Protein AF-A0AAV9C5X0-F1 (afdb_monomer)

Foldseek 3Di:
DDWDDDDDPDTDDDDPPPPDPDPVLVVLQVVQDDPQWQFLVSQLCCCCPPVPDDVPPDDSVNSQVLLVVLVVVCVVPPDDDPPHNGTDGSVSSSCSCVDPSNDPDDPPCDPPDDPPDDPV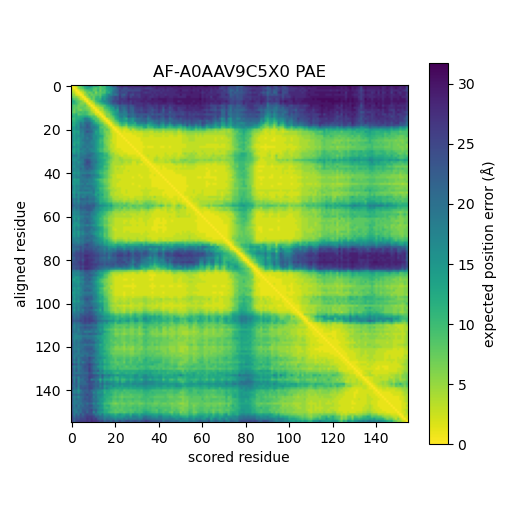VDDDDDDDLQQFPDDDPDTHGHPVSVVVSVVVVVD

Sequence (155 aa):
MSKCRVCFCFRRSFRQAKEEAPAAVRDLFERSSENGAMGAEQLKRFLVEVQGEEEGATTKVEAQAIIDSVLRDSKHQIRFPKKGRGSLRLDGFFRYLFGEANPPISSSLGVHHNMTAPLPHYFIYTSHNTYMTRNQLNSDCSDVQIIEALREVYE

Nearest PDB structures (foldseek):
  8uqo-assembly1_Q  TM=6.508E-01  e=5.377E-03  Homo sapiens
  8v3l-assembly1_A  TM=6.292E-01  e=5.643E+00  Tetrahymena thermophila
  4wri-assembly1_A  TM=3.348E-01  e=6.356E+00  Halichondria okadai

Mean predicted aligned error: 10.51 Å

Radius of gyration: 24.46 Å; Cα contacts (8 Å, |Δi|>4): 120; chains: 1; bounding box: 62×39×60 Å

Secondary structure (DSSP, 8-state):
--EEE-STT-EEE--PPP-PPPHHHHHHHHHH-BTTBB-HHHHHHHHHHTT-PPTTSS-HHHHHHHHHHHHHHGGGSS---S--TT-B-HHHHHHHHTSTTS-SS-TT-SS-S-TTS-GGGS-----SSTTBSS-TTT--B-SHHHHHHHHTTT-

Structure (mmCIF, N/CA/C/O backbone):
data_AF-A0AAV9C5X0-F1
#
_entry.id   AF-A0AAV9C5X0-F1
#
loop_
_atom_site.group_PDB
_atom_site.id
_atom_site.type_symbol
_atom_site.label_atom_id
_atom_site.label_alt_id
_atom_site.label_comp_id
_atom_site.label_asym_id
_atom_site.label_entity_id
_atom_site.label_seq_id
_atom_site.pdbx_PDB_ins_code
_atom_site.Cartn_x
_atom_site.Cartn_y
_atom_site.Cartn_z
_atom_site.occupancy
_atom_site.B_iso_or_equiv
_atom_site.auth_seq_id
_atom_site.auth_comp_id
_atom_site.auth_asym_id
_atom_site.auth_atom_id
_atom_site.pdbx_PDB_model_num
ATOM 1 N N . MET A 1 1 ? -23.544 18.628 -6.702 1.00 46.69 1 MET A N 1
ATOM 2 C CA . MET A 1 1 ? -24.730 18.368 -7.556 1.00 46.69 1 MET A CA 1
ATOM 3 C C . MET A 1 1 ? -24.391 18.764 -8.980 1.00 46.69 1 MET A C 1
ATOM 5 O O . MET A 1 1 ? -24.465 19.942 -9.314 1.00 46.69 1 MET A O 1
ATOM 9 N N . SER A 1 2 ? -23.996 17.802 -9.804 1.00 46.38 2 SER A N 1
ATOM 10 C CA . SER A 1 2 ? -23.693 18.046 -11.215 1.00 46.38 2 SER A CA 1
ATOM 11 C C . SER A 1 2 ? -25.010 18.134 -11.993 1.00 46.38 2 SER A C 1
ATOM 13 O O . SER A 1 2 ? -25.867 17.258 -11.872 1.00 46.38 2 SER A O 1
ATOM 15 N N . LYS A 1 3 ? -25.228 19.227 -12.730 1.00 49.12 3 LYS A N 1
ATOM 16 C CA . LYS A 1 3 ? -26.438 19.443 -13.540 1.00 49.12 3 LYS A CA 1
ATOM 17 C C . LYS A 1 3 ? -26.062 19.296 -15.014 1.00 49.12 3 LYS A C 1
ATOM 19 O O . LYS A 1 3 ? -25.408 20.181 -15.549 1.00 49.12 3 LYS A O 1
ATOM 24 N N . CYS A 1 4 ? -26.496 18.218 -15.664 1.00 49.78 4 CYS A N 1
ATOM 25 C CA . CYS A 1 4 ? -26.447 18.104 -17.125 1.00 49.78 4 CYS A CA 1
ATOM 26 C C . CYS A 1 4 ? -27.763 18.617 -17.728 1.00 49.78 4 CYS A C 1
ATOM 28 O O . CYS A 1 4 ? -28.845 18.322 -17.213 1.00 49.78 4 CYS A O 1
ATOM 30 N N . ARG A 1 5 ? -27.683 19.402 -18.810 1.00 48.56 5 ARG A N 1
ATOM 31 C CA . ARG A 1 5 ? -28.852 19.777 -19.622 1.00 48.56 5 ARG A CA 1
ATOM 32 C C . ARG A 1 5 ? -29.130 18.646 -20.608 1.00 48.56 5 ARG A C 1
ATOM 34 O O . ARG A 1 5 ? -28.265 18.338 -21.418 1.00 48.56 5 ARG A O 1
ATOM 41 N N . VAL A 1 6 ? -30.327 18.069 -20.564 1.00 54.41 6 VAL A N 1
ATOM 42 C CA . VAL A 1 6 ? -30.799 17.118 -21.578 1.00 54.41 6 VAL A CA 1
ATOM 43 C C . VAL A 1 6 ? -32.087 17.687 -22.159 1.00 54.41 6 VAL A C 1
ATOM 45 O O . VAL A 1 6 ? -33.113 17.692 -21.488 1.00 54.41 6 VAL A O 1
ATOM 48 N N . CYS A 1 7 ? -31.992 18.184 -23.395 1.00 49.69 7 CYS A N 1
ATOM 49 C CA . CYS A 1 7 ? -33.039 18.882 -24.145 1.00 49.69 7 CYS A CA 1
ATOM 50 C C . CYS A 1 7 ? -33.552 20.188 -23.489 1.00 49.69 7 CYS A C 1
ATOM 52 O O . CYS A 1 7 ? -33.613 20.339 -22.272 1.00 49.69 7 CYS A O 1
ATOM 54 N N . PHE A 1 8 ? -33.882 21.175 -24.321 1.00 58.75 8 PHE A N 1
ATOM 55 C CA . PHE A 1 8 ? -33.863 22.625 -24.058 1.00 58.75 8 PHE A CA 1
ATOM 56 C C . PHE A 1 8 ? -34.711 23.172 -22.879 1.00 58.75 8 PHE A C 1
ATOM 58 O O . PHE A 1 8 ? -34.612 24.360 -22.577 1.00 58.75 8 PHE A O 1
ATOM 6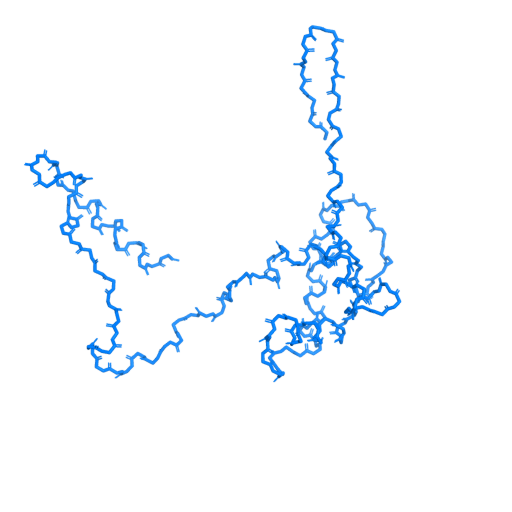5 N N . CYS A 1 9 ? -35.485 22.350 -22.160 1.00 58.81 9 CYS A N 1
ATOM 66 C CA . CYS A 1 9 ? -36.327 22.787 -21.034 1.00 58.81 9 CYS A CA 1
ATOM 67 C C . CYS A 1 9 ? -36.245 21.913 -19.765 1.00 58.81 9 CYS A C 1
ATOM 69 O O . CYS A 1 9 ? -36.814 22.297 -18.744 1.00 58.81 9 CYS A O 1
ATOM 71 N N . PHE A 1 10 ? -35.517 20.787 -19.758 1.00 55.06 10 PHE A N 1
ATOM 72 C CA . PHE A 1 10 ? -35.504 19.871 -18.608 1.00 55.06 10 PHE A CA 1
ATOM 73 C C . PHE A 1 10 ? -34.131 19.819 -17.925 1.00 55.06 10 PHE A C 1
ATOM 75 O O . PHE A 1 10 ? -33.136 19.335 -18.465 1.00 55.06 10 PHE A O 1
ATOM 82 N N . ARG A 1 11 ? -34.065 20.318 -16.683 1.00 55.66 11 ARG A N 1
ATOM 83 C CA . ARG A 1 11 ? -32.901 20.123 -15.804 1.00 55.66 11 ARG A CA 1
ATOM 84 C C . ARG A 1 11 ? -33.102 18.847 -14.995 1.00 55.66 11 ARG A C 1
ATOM 86 O O . ARG A 1 11 ? -33.823 18.859 -14.001 1.00 55.66 11 ARG A O 1
ATOM 93 N N . ARG A 1 12 ? -32.431 17.760 -15.379 1.00 57.16 12 ARG A N 1
ATOM 94 C CA . ARG A 1 12 ? -32.377 16.539 -14.564 1.00 57.16 12 ARG A CA 1
ATOM 95 C C . ARG A 1 12 ? -31.285 16.706 -13.505 1.00 57.16 12 ARG A C 1
ATOM 97 O O . ARG A 1 12 ? -30.134 16.991 -13.833 1.00 57.16 12 ARG A O 1
ATOM 104 N N . SER A 1 13 ? -31.643 16.589 -12.229 1.00 53.00 13 SER A N 1
ATOM 105 C CA . SER A 1 13 ? -30.662 16.549 -11.146 1.00 53.00 13 SER A CA 1
ATOM 106 C C . SER A 1 13 ? -30.268 15.095 -10.902 1.00 53.00 13 SER A C 1
ATOM 108 O O . SER A 1 13 ? -31.102 14.263 -10.556 1.00 53.00 13 SER A O 1
ATOM 110 N N . PHE A 1 14 ? -28.992 14.773 -11.100 1.00 51.38 14 PHE A N 1
ATOM 111 C CA . PHE A 1 14 ? -28.455 13.514 -10.605 1.00 51.38 14 PHE A CA 1
ATOM 112 C C . PHE A 1 14 ? -28.190 13.697 -9.113 1.00 51.38 14 PHE A C 1
ATOM 114 O O . PHE A 1 14 ? -27.321 14.475 -8.705 1.00 51.38 14 PHE A O 1
ATOM 121 N N . ARG A 1 15 ? -28.990 13.023 -8.283 1.00 49.62 15 ARG A N 1
ATOM 122 C CA . ARG A 1 15 ? -28.573 12.747 -6.911 1.00 49.62 15 ARG A CA 1
ATOM 123 C C . ARG A 1 15 ? -27.441 11.740 -7.036 1.00 49.62 15 ARG A C 1
ATOM 125 O O . ARG A 1 15 ? -27.663 10.638 -7.522 1.00 49.62 15 ARG A O 1
ATOM 132 N N . GLN A 1 16 ? -26.237 12.152 -6.664 1.00 52.34 16 GLN A N 1
ATOM 133 C CA . GLN A 1 16 ? -25.150 11.212 -6.446 1.00 52.34 16 GLN A CA 1
ATOM 134 C C . GLN A 1 16 ? -25.671 10.232 -5.394 1.00 52.34 16 GLN A C 1
ATOM 136 O O . GLN A 1 16 ? -26.090 10.671 -4.317 1.00 52.34 16 GLN A O 1
ATOM 141 N N . ALA A 1 17 ? -25.798 8.956 -5.762 1.00 52.16 17 ALA A N 1
ATOM 142 C CA . ALA A 1 17 ? -26.198 7.934 -4.813 1.00 52.16 17 ALA A CA 1
ATOM 143 C C . ALA A 1 17 ? -25.216 8.026 -3.646 1.00 52.16 17 ALA A C 1
ATOM 145 O O . ALA A 1 17 ? -24.004 8.084 -3.856 1.00 52.16 17 ALA A O 1
ATOM 146 N N . LYS A 1 18 ? -25.740 8.152 -2.426 1.00 57.66 18 LYS A N 1
ATOM 147 C CA . LYS A 1 18 ? -24.908 7.982 -1.241 1.00 57.66 18 LYS A CA 1
ATOM 148 C C . LYS A 1 18 ? -24.390 6.553 -1.352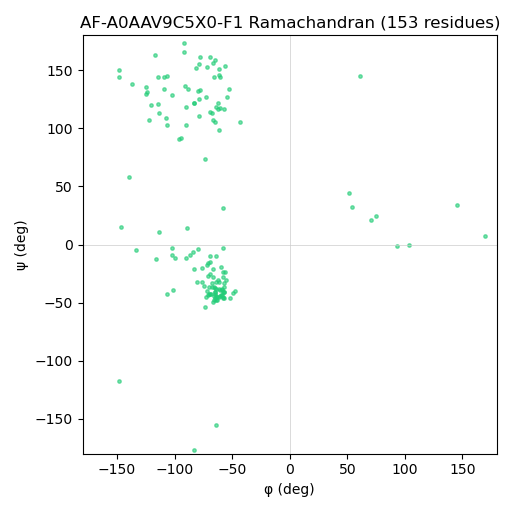 1.00 57.66 18 LYS A C 1
ATOM 150 O O . LYS A 1 18 ? -25.212 5.645 -1.423 1.00 57.66 18 LYS A O 1
ATOM 155 N N . GLU A 1 19 ? -23.081 6.374 -1.465 1.00 64.06 19 GLU A N 1
ATOM 156 C CA . GLU A 1 19 ? -22.476 5.047 -1.414 1.00 64.06 19 GLU A CA 1
ATOM 157 C C . GLU A 1 19 ? -22.800 4.458 -0.044 1.00 64.06 19 GLU A C 1
ATOM 159 O O . GLU A 1 19 ? -22.228 4.826 0.981 1.00 64.06 19 GLU A O 1
ATOM 164 N N . GLU A 1 20 ? -23.831 3.625 -0.010 1.00 75.56 20 GLU A N 1
ATOM 165 C CA . GLU A 1 20 ? -24.129 2.812 1.149 1.00 75.56 20 GLU A CA 1
ATOM 166 C C . GLU A 1 20 ? -23.158 1.639 1.140 1.00 75.56 20 GLU A C 1
ATOM 168 O O . GLU A 1 20 ? -22.972 0.994 0.108 1.00 75.56 20 GLU A O 1
ATOM 173 N N . ALA A 1 21 ? -22.549 1.354 2.292 1.00 84.62 21 ALA A N 1
ATOM 174 C CA . ALA A 1 21 ? -21.643 0.222 2.423 1.00 84.62 21 ALA A CA 1
ATOM 175 C C . ALA A 1 21 ? -22.344 -1.067 1.934 1.00 84.62 21 ALA A C 1
ATOM 177 O O . ALA A 1 21 ? -23.503 -1.293 2.314 1.00 84.62 21 ALA A O 1
ATOM 178 N N . PRO A 1 22 ? -21.696 -1.909 1.109 1.00 92.12 22 PRO A N 1
ATOM 179 C CA . PRO A 1 22 ? -22.243 -3.200 0.691 1.00 92.12 22 PRO A CA 1
ATOM 180 C C . PRO A 1 22 ? -22.603 -4.086 1.890 1.00 92.12 22 PRO A C 1
ATOM 182 O O . PRO A 1 22 ? -21.987 -3.962 2.946 1.00 92.12 22 PRO A O 1
ATOM 185 N N . ALA A 1 23 ? -23.560 -5.007 1.729 1.00 92.62 23 ALA A N 1
ATOM 186 C CA . ALA A 1 23 ? -24.022 -5.882 2.818 1.00 92.62 23 ALA A CA 1
ATOM 187 C C . ALA A 1 23 ? -22.864 -6.614 3.520 1.00 92.62 23 ALA A C 1
ATOM 189 O O . ALA A 1 23 ? -22.730 -6.517 4.733 1.00 92.62 23 ALA A O 1
ATOM 190 N N . ALA A 1 24 ? -21.935 -7.186 2.747 1.00 92.81 24 ALA A N 1
ATOM 191 C CA . ALA A 1 24 ? -20.759 -7.872 3.284 1.00 92.81 24 ALA A CA 1
ATOM 192 C C . ALA A 1 24 ? -19.881 -6.989 4.195 1.00 92.81 24 ALA A C 1
ATOM 194 O O . ALA A 1 24 ? -19.293 -7.484 5.155 1.00 92.81 24 ALA A O 1
ATOM 195 N N . VAL A 1 25 ? -19.798 -5.679 3.922 1.00 93.25 25 VAL A N 1
ATOM 196 C CA . VAL A 1 25 ? -19.052 -4.730 4.766 1.00 93.25 25 VAL A CA 1
ATOM 197 C C . VAL A 1 25 ? -19.806 -4.440 6.061 1.00 93.25 25 VAL A C 1
ATOM 199 O O . VAL A 1 25 ? -19.178 -4.275 7.103 1.00 93.25 25 VAL A O 1
ATOM 202 N N . ARG A 1 26 ? -21.142 -4.389 6.019 1.00 93.81 26 ARG A N 1
ATOM 203 C CA . ARG A 1 26 ? -21.974 -4.204 7.219 1.00 93.81 26 ARG A CA 1
ATOM 204 C C . ARG A 1 26 ? -21.845 -5.405 8.142 1.00 93.81 26 ARG A C 1
ATOM 206 O O . ARG A 1 26 ? -21.530 -5.217 9.309 1.00 93.81 26 ARG A O 1
ATOM 213 N N . ASP A 1 27 ? -21.963 -6.608 7.590 1.00 94.75 27 ASP A N 1
ATOM 214 C CA . ASP A 1 27 ? -21.822 -7.858 8.339 1.00 94.75 27 ASP A CA 1
ATOM 215 C C . ASP A 1 27 ? -20.418 -7.975 8.951 1.00 94.75 27 ASP A C 1
ATOM 217 O O . ASP A 1 27 ? -20.245 -8.416 10.087 1.00 94.75 27 ASP A O 1
ATOM 221 N N . LEU A 1 28 ? -19.392 -7.532 8.211 1.00 94.81 28 LEU A N 1
ATOM 222 C CA . LEU A 1 28 ? -18.024 -7.418 8.716 1.00 94.81 28 LEU A CA 1
ATOM 223 C C . LEU A 1 28 ? -17.890 -6.391 9.845 1.00 94.81 28 LEU A C 1
ATOM 225 O O . LEU A 1 28 ? -17.255 -6.659 10.861 1.00 94.81 28 LEU A O 1
ATOM 229 N N . PHE A 1 29 ? -18.498 -5.223 9.702 1.00 95.56 29 PHE A N 1
ATOM 230 C CA . PHE A 1 29 ? -18.463 -4.225 10.757 1.00 95.56 29 PHE A CA 1
ATOM 231 C C . PHE A 1 29 ? -19.185 -4.711 12.019 1.00 95.56 29 PHE A C 1
ATOM 233 O O . PHE A 1 29 ? -18.684 -4.511 13.121 1.00 95.56 29 PHE A O 1
ATOM 240 N N . GLU A 1 30 ? -20.332 -5.375 11.886 1.00 94.75 30 GLU A N 1
ATOM 241 C CA . GLU A 1 30 ? -21.110 -5.884 13.018 1.00 94.75 30 GLU A CA 1
ATOM 242 C C . GLU A 1 30 ? -20.362 -6.969 13.797 1.00 94.75 30 GLU A C 1
ATOM 244 O O . GLU A 1 30 ? -20.318 -6.896 15.022 1.00 94.75 30 GLU A O 1
ATOM 249 N N . ARG A 1 31 ? -19.690 -7.912 13.119 1.00 94.50 31 ARG A N 1
ATOM 250 C CA . ARG A 1 31 ? -18.878 -8.936 13.808 1.00 94.50 31 ARG A CA 1
ATOM 251 C C . ARG A 1 31 ? -17.650 -8.364 14.517 1.00 94.50 31 ARG A C 1
ATOM 253 O O . ARG A 1 31 ? -17.180 -8.944 15.490 1.00 94.50 31 ARG A O 1
ATOM 260 N N . SER A 1 32 ? -17.120 -7.244 14.027 1.00 92.88 32 SER A N 1
ATOM 261 C CA . SER A 1 32 ? -15.882 -6.648 14.535 1.00 92.88 32 SER A CA 1
ATOM 262 C C . SER A 1 32 ? -16.106 -5.434 15.444 1.00 92.88 32 SER A C 1
ATOM 264 O O . SER A 1 32 ? -15.133 -4.914 15.981 1.00 92.88 32 SER A O 1
ATOM 266 N N . SER A 1 33 ? -17.345 -4.976 15.652 1.00 94.44 33 SER A N 1
ATOM 267 C CA . SER A 1 33 ? -17.676 -3.796 16.467 1.00 94.44 33 SER A CA 1
ATOM 268 C C . SER A 1 33 ? -18.529 -4.143 17.687 1.00 94.44 33 SER A C 1
ATOM 270 O O . SER A 1 33 ? -19.133 -5.206 17.772 1.00 94.44 33 SER A O 1
ATOM 272 N N . GLU A 1 34 ? -18.591 -3.226 18.653 1.00 92.25 34 GLU A N 1
ATOM 273 C CA . GLU A 1 34 ? -19.424 -3.362 19.849 1.00 92.25 34 GLU A CA 1
ATOM 274 C C . GLU A 1 34 ? -20.360 -2.157 19.948 1.00 92.25 34 GLU A C 1
ATOM 276 O O . GLU A 1 34 ? -19.941 -1.008 19.805 1.00 92.25 34 GLU A O 1
ATOM 281 N N . ASN A 1 35 ? -21.656 -2.394 20.174 1.00 88.06 35 ASN A N 1
ATOM 282 C CA . ASN A 1 35 ? -22.676 -1.335 20.252 1.00 88.06 35 ASN A CA 1
ATOM 283 C C . ASN A 1 35 ? -22.710 -0.402 19.017 1.00 88.06 35 ASN A C 1
ATOM 285 O O . ASN A 1 35 ? -23.002 0.793 19.129 1.00 88.06 35 ASN A O 1
ATOM 289 N N . GLY A 1 36 ? -22.387 -0.936 17.833 1.00 88.25 36 GLY A N 1
ATOM 290 C CA . GLY A 1 36 ? -22.343 -0.177 16.579 1.00 88.25 36 GLY A CA 1
ATOM 291 C C . GLY A 1 36 ? -21.177 0.814 16.481 1.00 88.25 36 GLY A C 1
ATOM 292 O O . GLY A 1 36 ? -21.252 1.779 15.713 1.00 88.25 36 GLY A O 1
ATOM 293 N N . ALA A 1 37 ? -20.119 0.612 17.272 1.00 90.81 37 ALA A N 1
ATOM 294 C CA . ALA A 1 37 ? -18.896 1.398 17.239 1.00 90.81 37 ALA A CA 1
ATOM 295 C C . ALA A 1 37 ? -17.653 0.498 17.344 1.00 90.81 37 ALA A C 1
ATOM 297 O O . ALA A 1 37 ? -17.595 -0.437 18.137 1.00 90.81 37 ALA A O 1
ATOM 298 N N . MET A 1 38 ? -16.635 0.800 16.546 1.00 94.31 38 MET A N 1
ATOM 299 C CA . MET A 1 38 ? -15.343 0.120 16.552 1.00 94.31 38 MET A CA 1
ATOM 300 C C . MET A 1 38 ? -14.305 1.047 17.187 1.00 94.31 38 MET A C 1
ATOM 302 O O . MET A 1 38 ? -13.899 2.039 16.581 1.00 94.31 38 MET A O 1
ATOM 306 N N . GLY A 1 39 ? -13.941 0.781 18.442 1.00 94.25 39 GLY A N 1
ATOM 307 C CA . GLY A 1 39 ? -12.867 1.485 19.144 1.00 94.25 39 GLY A CA 1
ATOM 308 C C . GLY A 1 39 ? -11.486 0.916 18.809 1.00 94.25 39 GLY A C 1
ATOM 309 O O . GLY A 1 39 ? -11.362 -0.002 18.001 1.00 94.25 39 GLY A O 1
ATOM 310 N N . ALA A 1 40 ? -10.441 1.445 19.450 1.00 94.50 40 ALA A N 1
ATOM 311 C CA . ALA A 1 40 ? -9.056 1.042 19.182 1.00 94.50 40 ALA A CA 1
ATOM 312 C C . ALA A 1 40 ? -8.787 -0.457 19.413 1.00 94.50 40 ALA A C 1
ATOM 314 O O . ALA A 1 40 ? -8.084 -1.074 18.621 1.00 94.50 40 ALA A O 1
ATOM 315 N N . GLU A 1 41 ? -9.369 -1.058 20.456 1.00 94.44 41 GLU A N 1
ATOM 316 C CA . GLU A 1 41 ? -9.210 -2.500 20.720 1.00 94.44 41 GLU A CA 1
ATOM 317 C C . GLU A 1 41 ? -9.909 -3.348 19.655 1.00 94.44 41 GLU A C 1
ATOM 319 O O . GLU A 1 41 ? -9.352 -4.327 19.164 1.00 94.44 41 GLU A O 1
ATOM 324 N N . GLN A 1 42 ? -11.118 -2.947 19.255 1.00 96.19 42 GLN A N 1
ATOM 325 C CA . GLN A 1 42 ? -11.872 -3.630 18.209 1.00 96.19 42 GLN A CA 1
ATOM 326 C C . GLN A 1 42 ? -11.171 -3.529 16.852 1.00 96.19 42 GLN A C 1
ATOM 328 O O . GLN A 1 42 ? -11.115 -4.519 16.127 1.00 96.19 42 GLN A O 1
ATOM 333 N N . LEU A 1 43 ? -10.607 -2.360 16.528 1.00 95.50 43 LEU A N 1
ATOM 334 C CA . LEU A 1 43 ? -9.824 -2.174 15.311 1.00 95.50 43 LEU A CA 1
ATOM 335 C C . LEU A 1 43 ? -8.553 -3.029 15.338 1.00 95.50 43 LEU A C 1
ATOM 337 O O . LEU A 1 43 ? -8.287 -3.731 14.372 1.00 95.50 43 LEU A O 1
ATOM 341 N N . LYS A 1 44 ? -7.812 -3.040 16.452 1.00 95.12 44 LYS A N 1
ATOM 342 C CA . LYS A 1 44 ? -6.628 -3.897 16.608 1.00 95.12 44 LYS A CA 1
ATOM 343 C C . LYS A 1 44 ? -6.972 -5.375 16.396 1.00 95.12 44 LYS A C 1
ATOM 345 O O . LYS A 1 44 ? -6.274 -6.070 15.667 1.00 95.12 44 LYS A O 1
ATOM 350 N N . ARG A 1 45 ? -8.065 -5.850 16.998 1.00 95.19 45 ARG A N 1
ATOM 351 C CA . ARG A 1 45 ? -8.552 -7.221 16.796 1.00 95.19 45 ARG A CA 1
ATOM 352 C C . ARG A 1 45 ? -8.901 -7.485 15.330 1.00 95.19 45 ARG A C 1
ATOM 354 O O . ARG A 1 45 ? -8.520 -8.516 14.796 1.00 95.19 45 ARG A O 1
ATOM 361 N N . PHE A 1 46 ? -9.588 -6.549 14.677 1.00 95.88 46 PHE A N 1
ATOM 362 C CA . PHE A 1 46 ? -9.923 -6.645 13.256 1.00 95.88 46 PHE A CA 1
ATOM 363 C C . PHE A 1 46 ? -8.674 -6.760 12.363 1.00 95.88 46 PHE A C 1
ATOM 365 O O . PHE A 1 46 ? -8.657 -7.597 11.462 1.00 95.88 46 PHE A O 1
ATOM 372 N N . LEU A 1 47 ? -7.634 -5.966 12.627 1.00 94.69 47 LEU A N 1
ATOM 373 C CA . LEU A 1 47 ? -6.375 -6.002 11.876 1.00 94.69 47 LEU A CA 1
ATOM 374 C C . LEU A 1 47 ? -5.697 -7.376 11.954 1.00 94.69 47 LEU A C 1
ATOM 376 O O . LEU A 1 47 ? -5.292 -7.931 10.937 1.00 94.69 47 LEU A O 1
ATOM 380 N N . VAL A 1 48 ? -5.658 -7.973 13.144 1.00 94.62 48 VAL A N 1
ATOM 381 C CA . VAL A 1 48 ? -5.049 -9.296 13.342 1.00 94.62 48 VAL A CA 1
ATOM 382 C C . VAL A 1 48 ? -5.934 -10.411 12.773 1.00 94.62 48 VAL A C 1
ATOM 384 O O . VAL A 1 48 ? -5.491 -11.203 11.949 1.00 94.62 48 VAL A O 1
ATOM 387 N N . GLU A 1 49 ? -7.205 -10.478 13.175 1.00 94.62 49 GLU A N 1
ATOM 388 C CA . GLU A 1 49 ? -8.075 -11.623 12.864 1.00 94.62 49 GLU A CA 1
ATOM 389 C C . GLU A 1 49 ? -8.591 -11.631 11.421 1.00 94.62 49 GLU A C 1
ATOM 391 O O . GLU A 1 49 ? -8.839 -12.700 10.862 1.00 94.62 49 GLU A O 1
ATOM 396 N N . VAL A 1 50 ? -8.809 -10.454 10.824 1.00 94.94 50 VAL A N 1
ATOM 397 C CA . VAL A 1 50 ? -9.418 -10.338 9.490 1.00 94.94 50 VAL A CA 1
ATOM 398 C C . VAL A 1 50 ? -8.397 -9.948 8.433 1.00 94.94 50 VAL A C 1
ATOM 400 O O . VAL A 1 50 ? -8.450 -10.496 7.333 1.00 94.94 50 VAL A O 1
ATOM 403 N N . GLN A 1 51 ? -7.504 -9.001 8.731 1.00 93.50 51 GLN A N 1
ATOM 404 C CA . GLN A 1 51 ? -6.490 -8.566 7.765 1.00 93.50 51 GLN A CA 1
ATOM 405 C C . GLN A 1 51 ? -5.185 -9.365 7.843 1.00 93.50 51 GLN A C 1
ATOM 407 O O . GLN A 1 51 ? -4.384 -9.292 6.915 1.00 93.50 51 GLN A O 1
ATOM 412 N N . GLY A 1 52 ? -5.006 -10.183 8.884 1.00 91.88 52 GLY A N 1
ATOM 413 C CA . GLY A 1 52 ? -3.853 -11.068 9.014 1.00 91.88 52 GLY A CA 1
ATOM 414 C C . GLY A 1 52 ? -2.563 -10.347 9.402 1.00 91.88 52 GLY A C 1
ATOM 415 O O . GLY A 1 52 ? -1.486 -10.852 9.093 1.00 91.88 52 GLY A O 1
ATOM 416 N N . GLU A 1 53 ? -2.651 -9.182 10.054 1.00 90.94 53 GLU A N 1
ATOM 417 C CA . GLU A 1 53 ? -1.473 -8.556 10.661 1.00 90.94 53 GLU A CA 1
ATOM 418 C C . GLU A 1 53 ? -0.870 -9.461 11.744 1.00 90.94 53 GLU A C 1
ATOM 420 O O . GLU A 1 53 ? -1.588 -10.158 12.467 1.00 90.94 53 GLU A O 1
ATOM 425 N N . GLU A 1 54 ? 0.458 -9.427 11.884 1.00 88.62 54 GLU A N 1
ATOM 426 C CA . GLU A 1 54 ? 1.138 -10.170 12.943 1.00 88.62 54 GLU A CA 1
ATOM 427 C C . GLU A 1 54 ? 0.673 -9.712 14.332 1.00 88.62 54 GLU A C 1
ATOM 429 O O . GLU A 1 54 ? 0.413 -8.529 14.589 1.00 88.62 54 GLU A O 1
ATOM 434 N N . GLU A 1 55 ? 0.587 -10.657 15.269 1.00 85.75 55 GLU A N 1
ATOM 435 C CA . GLU A 1 55 ? 0.180 -10.343 16.631 1.00 85.75 55 GLU A CA 1
ATOM 436 C C . GLU A 1 55 ? 1.191 -9.387 17.282 1.00 85.75 55 GLU A C 1
ATOM 438 O O . GLU A 1 55 ? 2.361 -9.710 17.475 1.00 85.75 55 GLU A O 1
ATOM 443 N N . GLY A 1 56 ? 0.724 -8.185 17.629 1.00 84.56 56 GLY A N 1
ATOM 444 C CA . GLY A 1 56 ? 1.565 -7.138 18.211 1.00 84.56 56 GLY A CA 1
ATOM 445 C C . GLY A 1 56 ? 2.167 -6.154 17.206 1.00 84.56 56 GLY A C 1
ATOM 446 O O . GLY A 1 56 ? 2.789 -5.195 17.657 1.00 84.56 56 GLY A O 1
ATOM 447 N N . ALA A 1 57 ? 1.925 -6.319 15.898 1.00 85.69 57 ALA A N 1
ATOM 448 C CA . ALA A 1 57 ? 2.335 -5.352 14.875 1.00 85.69 57 ALA A CA 1
ATOM 449 C C . ALA A 1 57 ? 1.723 -3.961 15.108 1.00 85.69 57 ALA A C 1
ATOM 451 O O . ALA A 1 57 ? 2.406 -2.953 14.956 1.00 85.69 57 ALA A O 1
ATOM 452 N N . THR A 1 58 ? 0.459 -3.924 15.546 1.00 89.62 58 THR A N 1
ATOM 453 C CA . THR A 1 58 ? -0.266 -2.686 15.841 1.00 89.62 58 THR A CA 1
ATOM 454 C C . THR A 1 58 ? -0.585 -2.572 17.333 1.00 89.62 58 THR A C 1
ATOM 456 O O . THR A 1 58 ? -1.299 -3.389 17.932 1.00 89.62 58 THR A O 1
ATOM 459 N N . THR A 1 59 ? -0.088 -1.510 17.964 1.00 93.56 59 THR A N 1
ATOM 460 C CA . THR A 1 59 ? -0.418 -1.149 19.346 1.00 93.56 59 THR A CA 1
ATOM 461 C C . THR A 1 59 ? -1.787 -0.468 19.436 1.00 93.56 59 THR A C 1
ATOM 463 O O . THR A 1 59 ? -2.312 0.092 18.475 1.00 93.56 59 THR A O 1
ATOM 466 N N . LYS A 1 60 ? -2.379 -0.436 20.637 1.00 92.88 60 LYS A N 1
ATOM 467 C CA . LYS A 1 60 ? -3.639 0.293 20.879 1.00 92.88 60 LYS A CA 1
ATOM 468 C C . LYS A 1 60 ? -3.529 1.782 20.517 1.00 92.88 60 LYS A C 1
ATOM 470 O O . LYS A 1 60 ? -4.497 2.380 20.054 1.00 92.88 60 LYS A O 1
ATOM 475 N N . VAL A 1 61 ? -2.366 2.387 20.764 1.00 93.81 61 VAL A N 1
ATOM 476 C CA . VAL A 1 61 ? -2.117 3.811 20.494 1.00 93.81 61 VAL A CA 1
ATOM 477 C C . VAL A 1 61 ? -2.085 4.067 18.988 1.00 93.81 61 VAL A C 1
ATOM 479 O O . VAL A 1 61 ? -2.708 5.020 18.527 1.00 93.81 61 VAL A O 1
ATOM 482 N N . GLU A 1 62 ? -1.440 3.190 18.221 1.00 93.00 62 GLU A N 1
ATOM 483 C CA . GLU A 1 62 ? -1.421 3.260 16.755 1.00 93.00 62 GLU A CA 1
ATOM 484 C C . GLU A 1 62 ? -2.810 3.018 16.162 1.00 93.00 62 GLU A C 1
ATOM 486 O O . GLU A 1 62 ? -3.265 3.815 15.343 1.00 93.00 62 GLU A O 1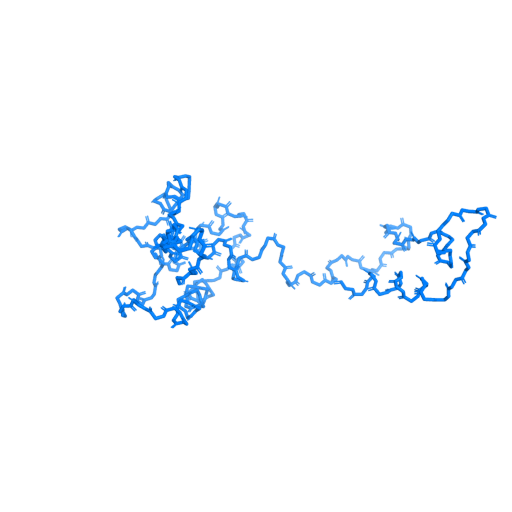
ATOM 491 N N . ALA A 1 63 ? -3.550 2.019 16.655 1.00 94.19 63 ALA A N 1
ATOM 492 C CA . ALA A 1 63 ? -4.942 1.806 16.259 1.00 94.19 63 ALA A CA 1
ATOM 493 C C . ALA A 1 63 ? -5.804 3.053 16.529 1.00 94.19 63 ALA A C 1
ATOM 495 O O . ALA A 1 63 ? -6.607 3.463 15.691 1.00 94.19 63 ALA A O 1
ATOM 496 N N . GLN A 1 64 ? -5.610 3.722 17.670 1.00 94.00 64 GLN A N 1
ATOM 497 C CA . GLN A 1 64 ? -6.301 4.978 17.960 1.00 94.00 64 GLN A CA 1
ATOM 498 C C . GLN A 1 64 ? -5.889 6.106 16.999 1.00 94.00 64 GLN A C 1
ATOM 500 O O . GLN A 1 64 ? -6.740 6.895 16.583 1.00 94.00 64 GLN A O 1
ATOM 505 N N . ALA A 1 65 ? -4.614 6.170 16.609 1.00 92.62 65 ALA A N 1
ATOM 506 C CA . ALA A 1 65 ? -4.118 7.145 15.643 1.00 92.62 65 ALA A CA 1
ATOM 507 C C . ALA A 1 65 ? -4.718 6.936 14.239 1.00 92.62 65 ALA A C 1
ATOM 509 O O . ALA A 1 65 ? -5.039 7.929 13.579 1.00 92.62 65 ALA A O 1
ATOM 510 N N . ILE A 1 66 ? -4.932 5.680 13.824 1.00 92.88 66 ILE A N 1
ATOM 511 C CA . ILE A 1 66 ? -5.645 5.308 12.588 1.00 92.88 66 ILE A CA 1
ATOM 512 C C . ILE A 1 66 ? -7.102 5.780 12.646 1.00 92.88 66 ILE A C 1
ATOM 514 O O . ILE A 1 66 ? -7.598 6.430 11.728 1.00 92.88 66 ILE A O 1
ATOM 518 N N . ILE A 1 67 ? -7.802 5.520 13.753 1.00 92.94 67 ILE A N 1
ATOM 519 C CA . ILE A 1 67 ? -9.180 6.005 13.930 1.00 92.94 67 ILE A CA 1
ATOM 520 C C . ILE A 1 67 ? -9.215 7.533 13.819 1.00 92.94 67 ILE A C 1
ATOM 522 O O . ILE A 1 67 ? -10.053 8.103 13.117 1.00 92.94 67 ILE A O 1
ATOM 526 N N . ASP A 1 68 ? -8.280 8.212 14.481 1.00 90.56 68 ASP A N 1
ATOM 527 C CA . ASP A 1 68 ? -8.220 9.665 14.475 1.00 90.56 68 ASP A CA 1
ATOM 528 C C . ASP A 1 68 ? -7.861 10.239 13.095 1.00 90.56 68 ASP A C 1
ATOM 530 O O . ASP A 1 68 ? -8.359 11.318 12.763 1.00 90.56 68 ASP A O 1
ATOM 534 N N . SER A 1 69 ? -7.040 9.560 12.280 1.00 89.69 69 SER A N 1
ATOM 535 C CA . SER A 1 69 ? -6.733 9.987 10.906 1.00 89.69 69 SER A CA 1
ATOM 536 C C . SER A 1 69 ? -7.966 9.900 10.009 1.00 89.69 69 SER A C 1
ATOM 538 O O . SER A 1 69 ? -8.374 10.913 9.442 1.00 89.69 69 SER A O 1
ATOM 540 N N . VAL A 1 70 ? -8.668 8.766 10.020 1.00 89.31 70 VAL A N 1
ATOM 541 C CA . VAL A 1 70 ? -9.912 8.560 9.258 1.00 89.31 70 VAL A CA 1
ATOM 542 C C . VAL A 1 70 ? -10.976 9.593 9.650 1.00 89.31 70 VAL A C 1
ATOM 544 O O . VAL A 1 70 ? -11.681 10.166 8.807 1.00 89.31 70 VAL A O 1
ATOM 547 N N . LEU A 1 71 ? -11.094 9.894 10.947 1.00 86.06 71 LEU A N 1
ATOM 548 C CA . LEU A 1 71 ? -12.011 10.917 11.451 1.00 86.06 71 LEU A CA 1
ATOM 549 C C . LEU A 1 71 ? -11.575 12.349 11.096 1.00 86.06 71 LEU A C 1
ATOM 551 O O . LEU A 1 71 ? -12.439 13.226 11.012 1.00 86.06 71 LEU A O 1
ATOM 555 N N . ARG A 1 72 ? -10.278 12.625 10.894 1.00 81.75 72 ARG A N 1
ATOM 556 C CA . ARG A 1 72 ? -9.784 13.927 10.404 1.00 81.75 72 ARG A CA 1
ATOM 557 C C . ARG A 1 72 ? -10.105 14.126 8.930 1.00 81.75 72 ARG A C 1
ATOM 559 O O . ARG A 1 72 ? -10.663 15.172 8.606 1.00 81.75 72 ARG A O 1
ATOM 566 N N . ASP A 1 73 ? -9.875 13.125 8.089 1.00 72.06 73 ASP A N 1
ATOM 567 C CA . ASP A 1 73 ? -10.148 13.208 6.645 1.00 72.06 73 ASP A CA 1
ATOM 568 C C . ASP A 1 73 ? -11.643 13.430 6.369 1.00 72.06 73 ASP A C 1
ATOM 570 O O . ASP A 1 73 ? -12.044 14.171 5.470 1.00 72.06 73 ASP A O 1
ATOM 574 N N . SER A 1 74 ? -12.489 12.910 7.265 1.00 65.88 74 SER A N 1
ATOM 575 C CA . SER A 1 74 ? -13.936 13.168 7.294 1.00 65.88 74 SER A CA 1
ATOM 576 C C . SER A 1 74 ? -14.307 14.653 7.435 1.00 65.88 74 SER A C 1
ATOM 578 O O . SER A 1 74 ? -15.395 15.053 7.026 1.00 65.88 74 SER A O 1
ATOM 580 N N . LYS A 1 75 ? -13.459 15.483 8.062 1.00 56.03 75 LYS A N 1
ATOM 581 C CA . LYS A 1 75 ? -13.786 16.879 8.421 1.00 56.03 75 LYS A CA 1
ATOM 582 C C . LYS A 1 75 ? -13.754 17.830 7.230 1.00 56.03 75 LYS A C 1
ATOM 584 O O . LYS A 1 75 ? -14.389 18.881 7.299 1.00 56.03 75 LYS A O 1
ATOM 589 N N . HIS A 1 76 ? -13.077 17.464 6.142 1.00 52.38 76 HIS A N 1
ATOM 590 C CA . HIS A 1 76 ? -13.139 18.224 4.892 1.00 52.38 76 HIS A CA 1
ATOM 591 C C . HIS A 1 76 ? -14.497 18.070 4.183 1.00 52.38 76 HIS A C 1
ATOM 593 O O . HIS A 1 76 ? -14.886 18.935 3.399 1.00 52.38 76 HIS A O 1
ATOM 599 N N . GLN A 1 77 ? -15.288 17.047 4.536 1.00 52.56 77 GLN A N 1
ATOM 600 C CA . GLN A 1 77 ? -16.703 16.954 4.185 1.00 52.56 77 GLN A CA 1
ATOM 601 C C . GLN A 1 77 ? -17.567 17.514 5.322 1.00 52.56 77 GLN A C 1
ATOM 603 O O . GLN A 1 77 ? -17.981 16.829 6.255 1.00 52.56 77 GLN A O 1
ATOM 608 N N . ILE A 1 78 ? -17.854 18.812 5.225 1.00 48.66 78 ILE A N 1
ATOM 609 C CA . ILE A 1 78 ? -18.841 19.547 6.026 1.00 48.66 78 ILE A CA 1
ATOM 610 C C . ILE A 1 78 ? -20.124 18.703 6.157 1.00 48.66 78 ILE A C 1
ATOM 612 O O . ILE A 1 78 ? -20.843 18.634 5.161 1.00 48.66 78 ILE A O 1
ATOM 616 N N . ARG A 1 79 ? -20.417 18.085 7.328 1.00 49.28 79 ARG A N 1
ATOM 617 C CA . ARG A 1 79 ? -21.792 17.764 7.829 1.00 49.28 79 ARG A CA 1
ATOM 618 C C . ARG A 1 79 ? -21.960 16.856 9.061 1.00 49.28 79 ARG A C 1
ATOM 620 O O . ARG A 1 79 ? -23.113 16.573 9.373 1.00 49.28 79 ARG A O 1
ATOM 627 N N . PHE A 1 80 ? -20.935 16.432 9.807 1.00 49.59 80 PHE A N 1
ATOM 628 C CA . PHE A 1 80 ? -21.189 15.572 10.984 1.00 49.59 80 PHE A CA 1
ATOM 629 C C . PHE A 1 80 ? -20.695 16.178 12.309 1.00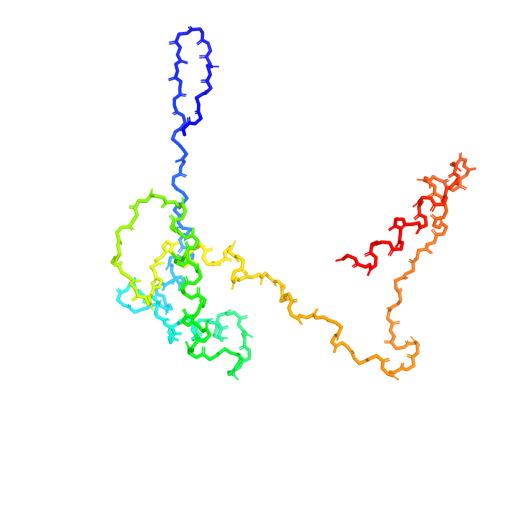 49.59 80 PHE A C 1
ATOM 631 O O . PHE A 1 80 ? -19.511 16.490 12.445 1.00 49.59 80 PHE A O 1
ATOM 638 N N . PRO A 1 81 ? -21.594 16.401 13.293 1.00 46.44 81 PRO A N 1
ATOM 639 C CA . PRO A 1 81 ? -21.223 16.940 14.594 1.00 46.44 81 PRO A CA 1
ATOM 640 C C . PRO A 1 81 ? -20.353 15.944 15.369 1.00 46.44 81 PRO A C 1
ATOM 642 O O . PRO A 1 81 ? -20.423 14.738 15.159 1.00 46.44 81 PRO A O 1
ATOM 645 N N . LYS A 1 82 ? -19.570 16.488 16.306 1.00 53.09 82 LYS A N 1
ATOM 646 C CA . LYS A 1 82 ? -18.527 15.892 17.168 1.00 53.09 82 LYS A CA 1
ATOM 647 C C . LYS A 1 82 ? -18.965 14.714 18.082 1.00 53.09 82 LYS A C 1
ATOM 649 O O . LYS A 1 82 ? -18.441 14.581 19.187 1.00 53.09 82 LYS A O 1
ATOM 654 N N . LYS A 1 83 ? -19.934 13.881 17.688 1.00 47.38 83 LYS A N 1
ATOM 655 C CA . LYS A 1 83 ? -20.411 12.704 18.437 1.00 47.38 83 LYS A CA 1
ATOM 656 C C . LYS A 1 83 ? -19.710 11.441 17.923 1.00 47.38 83 LYS A C 1
ATOM 658 O O . LYS A 1 83 ? -20.201 10.811 16.994 1.00 47.38 83 LYS A O 1
ATOM 663 N N . GLY A 1 84 ? -18.572 11.099 18.526 1.00 54.44 84 GLY A N 1
ATOM 664 C CA . GLY A 1 84 ? -17.811 9.882 18.196 1.00 54.44 84 GLY A CA 1
ATOM 665 C C . GLY A 1 84 ? -16.293 10.032 18.299 1.00 54.44 84 GLY A C 1
ATOM 666 O O . GLY A 1 84 ? -15.573 9.471 17.485 1.00 54.44 84 GLY A O 1
ATOM 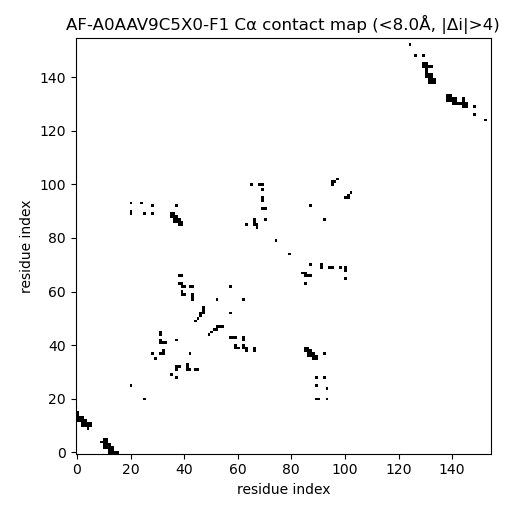667 N N . ARG A 1 85 ? -15.781 10.838 19.243 1.00 65.69 85 ARG A N 1
ATOM 668 C CA . ARG A 1 85 ? -14.330 10.893 19.483 1.00 65.69 85 ARG A CA 1
ATOM 669 C C . ARG A 1 85 ? -13.876 9.519 19.981 1.00 65.69 85 ARG A C 1
ATOM 671 O O . ARG A 1 85 ? -14.336 9.102 21.038 1.00 65.69 85 ARG A O 1
ATOM 678 N N . GLY A 1 86 ? -13.001 8.859 19.230 1.00 78.94 86 GLY A N 1
ATOM 679 C CA . GLY A 1 86 ? -12.348 7.622 19.656 1.00 78.94 86 GLY A CA 1
ATOM 680 C C . GLY A 1 86 ? -12.869 6.324 19.035 1.00 78.94 86 GLY A C 1
ATOM 681 O O . GLY A 1 86 ? -12.339 5.268 19.360 1.00 78.94 86 GLY A O 1
ATOM 682 N N . SER A 1 87 ? -13.877 6.360 18.158 1.00 89.94 87 SER A N 1
ATOM 683 C CA . SER A 1 87 ? -14.380 5.142 17.510 1.00 89.94 87 SER A CA 1
ATOM 684 C C . SER A 1 87 ? -14.918 5.376 16.100 1.00 89.94 87 SER A C 1
ATOM 686 O O . SER A 1 87 ? -15.427 6.450 15.771 1.00 89.94 87 SER A O 1
ATOM 688 N N . LEU A 1 88 ? -14.816 4.346 15.261 1.00 91.25 88 LEU A N 1
ATOM 689 C CA . LEU A 1 88 ? -15.383 4.312 13.919 1.00 91.25 88 LEU A CA 1
ATOM 690 C C . LEU A 1 88 ? -16.814 3.779 13.968 1.00 91.25 88 LEU A C 1
ATOM 692 O O . LEU A 1 88 ? -17.106 2.762 14.593 1.00 91.25 88 LEU A O 1
ATOM 696 N N . ARG A 1 89 ? -17.714 4.461 13.266 1.00 91.62 89 ARG A N 1
ATOM 697 C CA . ARG A 1 89 ? -19.020 3.916 12.876 1.00 91.62 89 ARG A CA 1
ATOM 698 C C . ARG A 1 89 ? -18.912 3.275 11.498 1.00 91.62 89 ARG A C 1
ATOM 700 O O . ARG A 1 89 ? -17.886 3.431 10.844 1.00 91.62 89 ARG A O 1
ATOM 707 N N . LEU A 1 90 ? -19.968 2.603 11.042 1.00 91.00 90 LEU A N 1
ATOM 708 C CA . LEU A 1 90 ? -19.993 1.921 9.743 1.00 91.00 90 LEU A CA 1
ATOM 709 C C . LEU A 1 90 ? -19.497 2.806 8.585 1.00 91.00 90 LEU A C 1
ATOM 711 O O . LEU A 1 90 ? -18.736 2.345 7.744 1.00 91.00 90 LEU A O 1
ATOM 715 N N . ASP A 1 91 ? -19.884 4.084 8.553 1.00 88.75 91 ASP A N 1
ATOM 716 C CA . ASP A 1 91 ? -19.440 5.027 7.523 1.00 88.75 91 ASP A CA 1
ATOM 717 C C . ASP A 1 91 ? -17.939 5.345 7.616 1.00 88.75 91 ASP A C 1
ATOM 719 O O . ASP A 1 91 ? -17.280 5.518 6.595 1.00 88.75 91 ASP A O 1
ATOM 723 N N . GLY A 1 92 ? -17.396 5.430 8.833 1.00 89.56 92 GLY A N 1
ATOM 724 C CA . GLY A 1 92 ? -15.969 5.621 9.083 1.00 89.56 92 GLY A CA 1
ATOM 725 C C . GLY A 1 92 ? -15.162 4.375 8.743 1.00 89.56 92 GLY A C 1
ATOM 726 O O . GLY A 1 92 ? -14.141 4.483 8.078 1.00 89.56 92 GLY A O 1
ATOM 727 N N . PHE A 1 93 ? -15.653 3.199 9.130 1.00 93.12 93 PHE A N 1
ATOM 728 C CA . PHE A 1 93 ? -15.038 1.917 8.801 1.00 93.12 93 PHE A CA 1
ATOM 729 C C . PHE A 1 93 ? -15.022 1.664 7.290 1.00 93.12 93 PHE A C 1
ATOM 731 O O . PHE A 1 93 ? -13.986 1.320 6.736 1.00 93.12 93 PHE A O 1
ATOM 738 N N . PHE A 1 94 ? -16.136 1.915 6.597 1.00 91.69 94 PHE A N 1
ATOM 739 C CA . PHE A 1 94 ? -16.190 1.764 5.144 1.00 91.69 94 PHE A CA 1
ATOM 740 C C . PHE A 1 94 ? -15.193 2.686 4.435 1.00 91.69 94 PHE A C 1
ATOM 742 O O . PHE A 1 94 ? -14.538 2.263 3.492 1.00 91.69 94 PHE A O 1
ATOM 749 N N . ARG A 1 95 ? -15.017 3.920 4.921 1.00 89.69 95 ARG A N 1
ATOM 750 C CA . ARG A 1 95 ? -14.000 4.839 4.388 1.00 89.69 95 ARG A CA 1
ATOM 751 C C . ARG A 1 95 ? -12.580 4.411 4.728 1.00 89.69 95 ARG A C 1
ATOM 753 O O . ARG A 1 95 ? -11.702 4.583 3.898 1.00 89.69 95 ARG A O 1
ATOM 760 N N . TYR A 1 96 ? -12.367 3.860 5.918 1.00 92.88 96 TYR A N 1
ATOM 761 C CA . TYR A 1 96 ? -11.081 3.303 6.316 1.00 92.88 96 TYR A CA 1
ATOM 762 C C . TYR A 1 96 ? -10.633 2.192 5.357 1.00 92.88 96 TYR A C 1
ATOM 764 O O . TYR A 1 96 ? -9.501 2.246 4.901 1.00 92.88 96 TYR A O 1
ATOM 772 N N . LEU A 1 97 ? -11.523 1.266 4.968 1.00 93.12 97 LEU A N 1
ATOM 773 C CA . LEU A 1 97 ? -11.178 0.140 4.084 1.00 93.12 97 LEU A CA 1
ATOM 774 C C . LEU A 1 97 ? -10.551 0.556 2.742 1.00 93.12 97 LEU A C 1
ATOM 776 O O . LEU A 1 97 ? -9.741 -0.194 2.206 1.00 93.12 97 LEU A O 1
ATOM 780 N N . PHE A 1 98 ? -10.919 1.728 2.219 1.00 88.19 98 PHE A N 1
ATOM 781 C CA . PHE A 1 98 ? -10.418 2.278 0.950 1.00 88.19 98 PHE A CA 1
ATOM 782 C C . PHE A 1 98 ? -9.577 3.547 1.141 1.00 88.19 98 PHE A C 1
ATOM 784 O O . PHE A 1 98 ? -9.328 4.273 0.182 1.00 88.19 98 PHE A O 1
ATOM 791 N N . GLY A 1 99 ? -9.221 3.869 2.383 1.00 87.81 99 GLY A N 1
ATOM 792 C CA . GLY A 1 99 ? -8.471 5.068 2.715 1.00 87.81 99 GLY A CA 1
ATOM 793 C C . GLY A 1 99 ? -6.969 4.819 2.726 1.00 87.81 99 GLY A C 1
ATOM 794 O O . GLY A 1 99 ? -6.506 3.689 2.842 1.00 87.81 99 GLY A O 1
ATOM 795 N N . GLU A 1 100 ? -6.208 5.910 2.733 1.00 87.88 100 GLU A N 1
ATOM 796 C CA . GLU A 1 100 ? -4.739 5.895 2.835 1.00 87.88 100 GLU A CA 1
ATOM 797 C C . GLU A 1 100 ? -4.223 5.223 4.118 1.00 87.88 100 GLU A C 1
ATOM 799 O O . GLU A 1 100 ? -3.069 4.822 4.199 1.00 87.88 100 GLU A O 1
ATOM 804 N N . ALA A 1 101 ? -5.075 5.095 5.140 1.00 88.69 101 ALA A N 1
ATOM 805 C CA . ALA A 1 101 ? -4.751 4.401 6.383 1.00 88.69 101 ALA A CA 1
ATOM 806 C C . ALA A 1 101 ? -4.861 2.864 6.284 1.00 88.69 101 ALA A C 1
ATOM 808 O O . ALA A 1 101 ? -4.579 2.186 7.268 1.00 88.69 101 ALA A O 1
ATOM 809 N N . ASN A 1 102 ? -5.296 2.326 5.140 1.00 92.00 102 ASN A N 1
ATOM 810 C CA . ASN A 1 102 ? -5.418 0.893 4.867 1.00 92.00 102 ASN A CA 1
ATOM 811 C C . ASN A 1 102 ? -4.967 0.561 3.427 1.00 92.00 102 ASN A C 1
ATOM 813 O O . ASN A 1 102 ? -5.772 0.066 2.629 1.00 92.00 102 ASN A O 1
ATOM 817 N N . PRO A 1 103 ? -3.719 0.884 3.040 1.00 89.81 103 PRO A N 1
ATOM 818 C CA . PRO A 1 103 ? -3.253 0.589 1.695 1.00 89.81 103 PRO A CA 1
ATOM 819 C C . PRO A 1 103 ? -3.176 -0.936 1.491 1.00 89.81 103 PRO A C 1
ATOM 821 O O . PRO A 1 103 ? -2.801 -1.661 2.411 1.00 89.81 103 PRO A O 1
ATOM 824 N N . PRO A 1 104 ? -3.489 -1.456 0.289 1.00 87.56 104 PRO A N 1
ATOM 825 C CA . PRO A 1 104 ? -3.444 -2.897 0.020 1.00 87.56 104 PRO A CA 1
ATOM 826 C C . PRO A 1 104 ? -2.021 -3.473 0.062 1.00 87.56 104 PRO A C 1
ATOM 828 O O . PRO A 1 104 ? -1.847 -4.678 0.223 1.00 87.56 104 PRO A O 1
ATOM 831 N N . ILE A 1 105 ? -1.011 -2.619 -0.111 1.00 84.94 105 ILE A N 1
ATOM 832 C CA . ILE A 1 105 ? 0.408 -2.953 -0.011 1.00 84.94 105 ILE A CA 1
ATOM 833 C C . ILE A 1 105 ? 1.009 -1.995 1.009 1.00 84.94 105 ILE A C 1
ATOM 835 O O . ILE A 1 105 ? 0.811 -0.783 0.911 1.00 84.94 105 ILE A O 1
ATOM 839 N N . SER A 1 106 ? 1.744 -2.531 1.982 1.00 80.19 106 SER A N 1
ATOM 840 C CA . SER A 1 106 ? 2.402 -1.696 2.979 1.00 80.19 106 SER A CA 1
ATOM 841 C C . SER A 1 106 ? 3.431 -0.782 2.316 1.00 80.19 106 SER A C 1
ATOM 843 O O . SER A 1 106 ? 4.400 -1.249 1.720 1.00 80.19 106 SER A O 1
ATOM 845 N N . SER A 1 107 ? 3.266 0.528 2.482 1.00 72.12 107 SER A N 1
ATOM 846 C CA . SER A 1 107 ? 4.228 1.526 2.008 1.00 72.12 107 SER A CA 1
ATOM 847 C C . SER A 1 107 ? 5.549 1.508 2.788 1.00 72.12 107 SER A C 1
ATOM 849 O O . SER A 1 107 ? 6.500 2.176 2.394 1.00 72.12 107 SER A O 1
ATOM 851 N N . SER A 1 108 ? 5.621 0.777 3.908 1.00 69.81 108 SER A N 1
ATOM 852 C CA . SER A 1 108 ? 6.842 0.633 4.710 1.00 69.81 108 SER A CA 1
ATOM 853 C C . SER A 1 108 ? 7.751 -0.504 4.241 1.00 69.81 108 SER A C 1
ATOM 855 O O . SER A 1 108 ? 8.891 -0.592 4.702 1.00 69.81 108 SER A O 1
ATOM 857 N N . LEU A 1 109 ? 7.287 -1.349 3.309 1.00 73.00 109 LEU A N 1
ATOM 858 C CA . LEU A 1 109 ? 8.109 -2.362 2.650 1.00 73.00 109 LEU A CA 1
ATOM 859 C C . LEU A 1 109 ? 9.052 -1.667 1.650 1.00 73.00 109 LEU A C 1
ATOM 861 O O . LEU A 1 109 ? 8.869 -1.721 0.439 1.00 73.00 109 LEU A O 1
ATOM 865 N N . GLY A 1 110 ? 10.087 -0.994 2.155 1.00 82.50 110 GLY A N 1
ATOM 866 C CA . GLY A 1 110 ? 11.256 -0.655 1.344 1.00 82.50 110 GLY A CA 1
ATOM 867 C C . GLY A 1 110 ? 11.984 -1.926 0.878 1.00 82.50 110 GLY A C 1
ATOM 868 O O . GLY A 1 110 ? 11.420 -3.022 0.833 1.00 82.50 110 GLY A O 1
ATOM 869 N N . VAL A 1 111 ? 13.281 -1.830 0.584 1.00 86.81 111 VAL A N 1
ATOM 870 C CA . VAL A 1 111 ? 14.094 -3.031 0.322 1.00 86.81 111 VAL A CA 1
ATOM 871 C C . VAL A 1 111 ? 14.181 -3.875 1.601 1.00 86.81 111 VAL A C 1
ATOM 873 O O . VAL A 1 111 ? 14.875 -3.510 2.545 1.00 86.81 111 VAL A O 1
ATOM 876 N N . HIS A 1 112 ? 13.455 -4.993 1.631 1.00 88.31 112 HIS A N 1
ATOM 877 C CA . HIS A 1 112 ? 13.312 -5.877 2.798 1.00 88.31 112 HIS A CA 1
ATOM 878 C C . HIS A 1 112 ? 13.900 -7.280 2.572 1.00 88.31 112 HIS A C 1
ATOM 880 O O . HIS A 1 112 ? 14.075 -8.043 3.521 1.00 88.31 112 HIS A O 1
ATOM 886 N N . HIS A 1 113 ? 14.231 -7.631 1.327 1.00 90.62 113 HIS A N 1
ATOM 887 C CA . HIS A 1 113 ? 14.927 -8.875 1.010 1.00 90.62 113 HIS A CA 1
ATOM 888 C C . HIS A 1 113 ? 16.395 -8.820 1.462 1.00 90.62 113 HIS A C 1
ATOM 890 O O . HIS A 1 113 ? 17.012 -7.755 1.513 1.00 90.62 113 HIS A O 1
ATOM 896 N N . ASN A 1 114 ? 16.985 -9.980 1.765 1.00 94.25 114 ASN A N 1
ATOM 897 C CA . ASN A 1 114 ? 18.413 -10.071 2.062 1.00 94.25 114 ASN A CA 1
ATOM 898 C C . ASN A 1 114 ? 19.233 -9.757 0.801 1.00 94.25 114 ASN A C 1
ATOM 900 O O . ASN A 1 114 ? 19.324 -10.618 -0.064 1.00 94.25 114 ASN A O 1
ATOM 904 N N . MET A 1 115 ? 19.867 -8.581 0.742 1.00 95.50 115 MET A N 1
ATOM 905 C CA . MET A 1 115 ? 20.681 -8.126 -0.399 1.00 95.50 115 MET A CA 1
ATOM 906 C C . MET A 1 115 ? 22.168 -8.536 -0.324 1.00 95.50 115 MET A C 1
ATOM 908 O O . MET A 1 115 ? 22.995 -7.992 -1.053 1.00 95.50 115 MET A O 1
ATOM 912 N N . THR A 1 116 ? 22.537 -9.470 0.563 1.00 96.94 116 THR A N 1
ATOM 913 C CA . THR A 1 116 ? 23.935 -9.930 0.745 1.00 96.94 116 THR A CA 1
ATOM 914 C C . THR A 1 116 ? 24.246 -11.282 0.095 1.00 96.94 116 THR A C 1
ATOM 916 O O . THR A 1 116 ? 25.409 -11.677 0.026 1.00 96.94 116 THR A O 1
ATOM 919 N N . ALA A 1 117 ? 23.232 -12.004 -0.395 1.00 97.06 117 ALA A N 1
ATOM 920 C CA . ALA A 1 117 ? 23.428 -13.261 -1.117 1.00 97.06 117 ALA A CA 1
ATOM 921 C C . ALA A 1 117 ? 24.091 -13.036 -2.499 1.00 97.06 117 ALA A C 1
ATOM 923 O O . ALA A 1 117 ? 24.060 -11.917 -3.016 1.00 97.06 117 ALA A O 1
ATOM 924 N N . PRO A 1 118 ? 24.676 -14.075 -3.127 1.00 97.75 118 PRO A N 1
ATOM 925 C CA . PRO A 1 118 ? 25.245 -13.979 -4.474 1.00 97.75 118 PRO A CA 1
ATOM 926 C C . PRO A 1 118 ? 24.204 -13.620 -5.550 1.00 97.75 118 PRO A C 1
ATOM 928 O O . PRO A 1 118 ? 23.048 -14.022 -5.449 1.00 97.75 118 PRO A O 1
ATOM 931 N N . LEU A 1 119 ? 24.625 -12.943 -6.630 1.00 96.88 119 LEU A N 1
ATOM 932 C CA . LEU A 1 119 ? 23.743 -12.492 -7.726 1.00 96.88 119 LEU A CA 1
ATOM 933 C C . LEU A 1 119 ? 22.765 -13.552 -8.284 1.00 96.88 119 LEU A C 1
ATOM 935 O O . LEU A 1 119 ? 21.616 -13.193 -8.529 1.00 96.88 119 LEU A O 1
ATOM 939 N N . PRO A 1 120 ? 23.137 -14.838 -8.455 1.00 97.25 120 PRO A N 1
ATOM 940 C CA . PRO A 1 120 ? 22.215 -15.852 -8.979 1.00 97.25 120 PRO A CA 1
ATOM 941 C C . PRO A 1 120 ? 20.996 -16.151 -8.093 1.00 97.25 120 PRO A C 1
ATOM 943 O O . PRO A 1 120 ? 20.108 -16.880 -8.521 1.00 97.25 120 PRO A O 1
ATOM 946 N N . HIS A 1 121 ? 20.954 -15.643 -6.857 1.00 97.38 121 HIS A N 1
ATOM 947 C CA . HIS A 1 121 ? 19.839 -15.856 -5.929 1.00 97.38 121 HIS A CA 1
ATOM 948 C C . HIS A 1 121 ? 18.679 -14.875 -6.147 1.00 97.38 121 HIS A C 1
ATOM 950 O O . HIS A 1 121 ? 17.638 -15.023 -5.509 1.00 97.38 121 HIS A O 1
ATOM 956 N N . TYR A 1 122 ? 18.846 -13.881 -7.020 1.00 97.12 122 TYR A N 1
ATOM 957 C CA . TYR A 1 122 ? 17.837 -12.860 -7.271 1.00 97.12 122 TYR A CA 1
ATOM 958 C C . TYR A 1 122 ? 17.311 -12.957 -8.694 1.00 97.12 122 TYR A C 1
ATOM 960 O O . TYR A 1 122 ? 18.058 -13.191 -9.645 1.00 97.12 122 TYR A O 1
ATOM 968 N N . PHE A 1 123 ? 16.020 -12.685 -8.843 1.00 96.12 123 PHE A N 1
ATOM 969 C CA . PHE A 1 123 ? 15.483 -12.287 -10.132 1.00 96.12 123 PHE A CA 1
ATOM 970 C C . PHE A 1 123 ? 15.938 -10.856 -10.422 1.00 96.12 123 PHE A C 1
ATOM 972 O O . PHE A 1 123 ? 15.758 -9.961 -9.598 1.00 96.12 123 PHE A O 1
ATOM 979 N N . ILE A 1 124 ? 16.552 -10.652 -11.584 1.00 94.06 124 ILE A N 1
ATOM 980 C CA . ILE A 1 124 ? 17.037 -9.345 -12.027 1.00 94.06 124 ILE A CA 1
ATOM 981 C C . ILE A 1 124 ? 16.035 -8.802 -13.042 1.00 94.06 124 ILE A C 1
ATOM 983 O O . ILE A 1 124 ? 15.689 -9.497 -13.998 1.00 94.06 124 ILE A O 1
ATOM 987 N N . TYR A 1 125 ? 15.576 -7.565 -12.843 1.00 92.31 125 TYR A N 1
ATOM 988 C CA 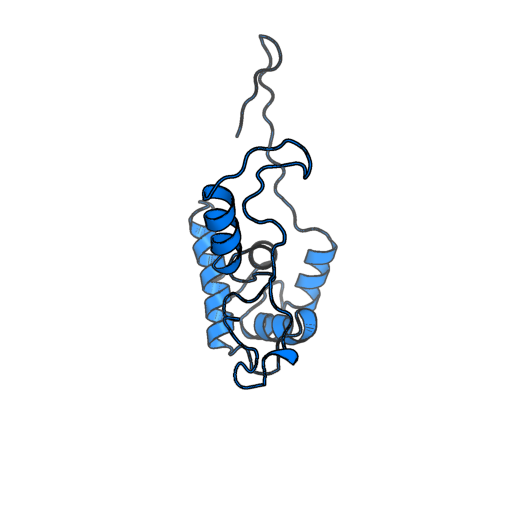. TYR A 1 125 ? 14.783 -6.865 -13.848 1.00 92.31 125 TYR A CA 1
ATOM 989 C C . TYR A 1 125 ? 15.669 -6.572 -15.060 1.00 92.31 125 TYR A C 1
ATOM 991 O O . TYR A 1 125 ? 16.635 -5.813 -14.971 1.00 92.31 125 TYR A O 1
ATOM 999 N N . THR A 1 126 ? 15.369 -7.208 -16.189 1.00 92.88 126 THR A N 1
ATOM 1000 C CA . THR A 1 126 ? 16.138 -7.065 -17.428 1.00 92.88 126 THR A CA 1
ATOM 1001 C C . THR A 1 126 ? 15.227 -6.638 -18.562 1.00 92.88 126 THR A C 1
ATOM 1003 O O . THR A 1 126 ? 14.171 -7.236 -18.762 1.00 92.88 126 THR A O 1
ATOM 1006 N N . SER A 1 127 ? 15.676 -5.677 -19.363 1.00 90.69 127 SER A N 1
ATOM 1007 C CA . SER A 1 127 ? 15.053 -5.329 -20.638 1.00 90.69 127 SER A CA 1
ATOM 1008 C C . SER A 1 127 ? 15.912 -5.829 -21.803 1.00 90.69 127 SER A C 1
ATOM 1010 O O . SER A 1 127 ? 17.140 -5.877 -21.721 1.00 90.69 127 SER A O 1
ATOM 1012 N N . HIS A 1 128 ? 15.261 -6.247 -22.888 1.00 92.69 128 HIS A N 1
ATOM 1013 C CA . HIS A 1 128 ? 15.918 -6.710 -24.109 1.00 92.69 128 HIS A CA 1
ATOM 1014 C C . HIS A 1 128 ? 15.710 -5.677 -25.212 1.00 92.69 128 HIS A C 1
ATOM 1016 O O . HIS A 1 128 ? 14.585 -5.232 -25.426 1.00 92.69 128 HIS A O 1
ATOM 1022 N N . ASN A 1 129 ? 16.774 -5.329 -25.939 1.00 93.44 129 ASN A N 1
ATOM 1023 C CA . ASN A 1 129 ? 16.729 -4.322 -27.003 1.00 93.44 129 ASN A CA 1
ATOM 1024 C C . ASN A 1 129 ? 16.101 -2.991 -26.550 1.00 93.44 129 ASN A C 1
ATOM 1026 O O . ASN A 1 129 ? 15.308 -2.392 -27.268 1.00 93.44 129 ASN A O 1
ATOM 1030 N N . THR A 1 130 ? 16.477 -2.518 -25.363 1.00 94.25 130 THR A N 1
ATOM 1031 C CA . THR A 1 130 ? 15.886 -1.349 -24.688 1.00 94.25 130 THR A CA 1
ATOM 1032 C C . THR A 1 130 ? 15.959 -0.064 -25.503 1.00 94.25 130 THR A C 1
ATOM 1034 O O . THR A 1 130 ? 15.153 0.826 -25.309 1.00 94.25 130 THR A O 1
ATOM 1037 N N . TYR A 1 131 ? 16.897 0.042 -26.442 1.00 93.12 131 TYR A N 1
ATOM 1038 C CA . TYR A 1 131 ? 16.999 1.185 -27.347 1.00 93.12 131 TYR A CA 1
ATOM 1039 C C . TYR A 1 131 ? 15.870 1.232 -28.391 1.00 93.12 131 TYR A C 1
ATOM 1041 O O . TYR A 1 131 ? 15.696 2.252 -29.052 1.00 93.12 131 TYR A O 1
ATOM 1049 N N . MET A 1 132 ? 15.134 0.139 -28.608 1.00 93.56 132 MET A N 1
ATOM 1050 C CA . MET A 1 132 ? 14.129 0.053 -29.663 1.00 93.56 132 MET A CA 1
ATOM 1051 C C . MET A 1 132 ? 12.834 0.741 -29.257 1.00 93.56 132 MET A C 1
ATOM 1053 O O . MET A 1 132 ? 12.274 0.500 -28.191 1.00 93.56 132 MET A O 1
ATOM 1057 N N . THR A 1 133 ? 12.315 1.568 -30.157 1.00 90.12 133 THR A N 1
ATOM 1058 C CA . THR A 1 133 ? 11.041 2.252 -29.921 1.00 90.12 133 THR A CA 1
ATOM 1059 C C . THR A 1 133 ? 9.842 1.350 -30.206 1.00 90.12 133 THR A C 1
ATOM 1061 O O . THR A 1 133 ? 8.808 1.495 -29.556 1.00 90.12 133 THR A O 1
ATOM 1064 N N . ARG A 1 134 ? 9.951 0.429 -31.182 1.00 89.50 134 ARG A N 1
ATOM 1065 C CA . ARG A 1 134 ? 8.883 -0.519 -31.558 1.00 89.50 134 ARG A CA 1
ATOM 1066 C C . ARG A 1 134 ? 9.436 -1.864 -32.057 1.00 89.50 134 ARG A C 1
ATOM 1068 O O . ARG A 1 134 ? 10.000 -2.632 -31.290 1.00 89.50 134 ARG A O 1
ATOM 1075 N N . ASN A 1 135 ? 9.171 -2.209 -33.319 1.00 91.25 135 ASN A N 1
ATOM 1076 C CA . ASN A 1 135 ? 9.395 -3.540 -33.875 1.00 91.25 135 ASN A CA 1
ATOM 1077 C C . ASN A 1 135 ? 10.865 -3.806 -34.229 1.00 91.25 135 ASN A C 1
ATOM 1079 O O . ASN A 1 135 ? 11.601 -2.894 -34.580 1.00 91.25 135 ASN A O 1
ATOM 1083 N N . GLN A 1 136 ? 11.246 -5.085 -34.253 1.00 92.69 136 GLN A N 1
ATOM 1084 C CA . GLN A 1 136 ? 12.639 -5.511 -34.425 1.00 92.69 136 GLN A CA 1
ATOM 1085 C C . GLN A 1 136 ? 13.256 -5.260 -35.813 1.00 92.69 136 GLN A C 1
ATOM 1087 O O . GLN A 1 136 ? 14.469 -5.370 -35.950 1.00 92.69 136 GLN A O 1
ATOM 1092 N N . LEU A 1 137 ? 12.456 -4.967 -36.844 1.00 90.81 137 LEU A N 1
ATOM 1093 C CA . LEU A 1 137 ? 12.928 -4.963 -38.234 1.00 90.81 137 LEU A CA 1
ATOM 1094 C C . LEU A 1 137 ? 13.200 -3.562 -38.779 1.00 90.81 137 LEU A C 1
ATOM 1096 O O . LEU A 1 137 ? 14.140 -3.384 -39.548 1.00 90.81 137 LEU A O 1
ATOM 1100 N N . ASN A 1 138 ? 12.355 -2.586 -38.444 1.00 90.62 138 ASN A N 1
ATOM 1101 C CA . ASN A 1 138 ? 12.413 -1.264 -39.066 1.00 90.62 138 ASN A CA 1
ATOM 1102 C C . ASN A 1 138 ? 12.033 -0.101 -38.139 1.00 90.62 138 ASN A C 1
ATOM 1104 O O . ASN A 1 138 ? 11.765 0.989 -38.637 1.00 90.62 138 ASN A O 1
ATOM 1108 N N . SER A 1 139 ? 11.980 -0.305 -36.819 1.00 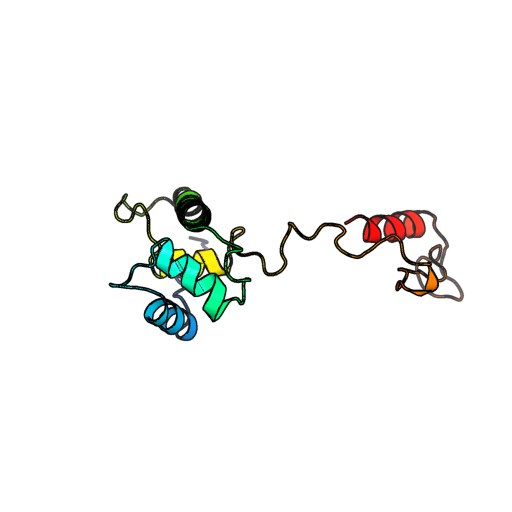90.94 139 SER A N 1
ATOM 1109 C CA . SER A 1 139 ? 11.732 0.811 -35.903 1.00 90.94 139 SER A CA 1
ATOM 1110 C C . SER A 1 139 ? 12.988 1.621 -35.617 1.00 90.94 139 SER A C 1
ATOM 1112 O O . SER A 1 139 ? 14.087 1.071 -35.546 1.00 90.94 139 SER A O 1
ATOM 1114 N N . ASP A 1 140 ? 12.788 2.900 -35.319 1.00 93.25 140 ASP A N 1
ATOM 1115 C CA . ASP A 1 140 ? 13.846 3.778 -34.840 1.00 93.25 140 ASP A CA 1
ATOM 1116 C C . ASP A 1 140 ? 14.375 3.350 -33.465 1.00 93.25 140 ASP A C 1
ATOM 1118 O O . ASP A 1 140 ? 13.702 2.663 -32.682 1.00 93.25 140 ASP A O 1
ATOM 1122 N N . CYS A 1 141 ? 15.587 3.809 -33.170 1.00 94.69 141 CYS A N 1
ATOM 1123 C CA . CYS A 1 141 ? 16.263 3.613 -31.895 1.00 94.69 141 CYS A CA 1
ATOM 1124 C C . CYS A 1 141 ? 16.322 4.942 -31.132 1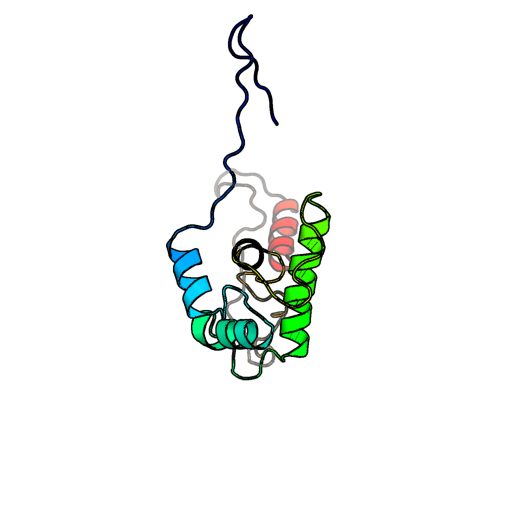.00 94.69 141 CYS A C 1
ATOM 1126 O O . CYS A 1 141 ? 16.503 5.994 -31.744 1.00 94.69 141 CYS A O 1
ATOM 1128 N N . SER A 1 142 ? 16.191 4.908 -29.808 1.00 95.62 142 SER A N 1
ATOM 1129 C CA . SER A 1 142 ? 16.273 6.097 -28.963 1.00 95.62 142 SER A CA 1
ATOM 1130 C C . SER A 1 142 ? 16.861 5.777 -27.592 1.00 95.62 142 SER A C 1
ATOM 1132 O O . SER A 1 142 ? 16.617 4.724 -27.006 1.00 95.62 142 SER A O 1
ATOM 1134 N N . ASP A 1 143 ? 17.627 6.728 -27.075 1.00 95.94 143 ASP A N 1
ATOM 1135 C CA . ASP A 1 143 ? 18.099 6.796 -25.696 1.00 95.94 143 ASP A CA 1
ATOM 1136 C C . ASP A 1 143 ? 16.970 7.074 -24.692 1.00 95.94 143 ASP A C 1
ATOM 1138 O O . ASP A 1 143 ? 17.063 6.647 -23.544 1.00 95.94 143 ASP A O 1
ATOM 1142 N N . VAL A 1 144 ? 15.870 7.706 -25.119 1.00 95.50 144 VAL A N 1
ATOM 1143 C CA . VAL A 1 144 ? 14.686 7.951 -24.276 1.00 95.50 144 VAL A CA 1
ATOM 1144 C C . VAL A 1 144 ? 14.134 6.640 -23.718 1.00 95.50 144 VAL A C 1
ATOM 1146 O O . VAL A 1 144 ? 13.852 6.565 -22.526 1.00 95.50 144 VAL A O 1
ATOM 1149 N N . GLN A 1 145 ? 14.096 5.582 -24.531 1.00 93.94 145 GLN A N 1
ATOM 1150 C CA . GLN A 1 145 ? 13.617 4.264 -24.100 1.00 93.94 145 GLN A CA 1
ATOM 1151 C C . GLN A 1 145 ? 14.500 3.645 -23.008 1.00 93.94 145 GLN A C 1
ATOM 1153 O O . GLN A 1 145 ? 14.009 2.953 -22.119 1.00 93.94 145 GLN A O 1
ATOM 1158 N N . ILE A 1 146 ? 15.806 3.928 -23.032 1.00 93.69 146 ILE A N 1
ATOM 1159 C CA . ILE A 1 146 ? 16.732 3.502 -21.977 1.00 93.69 146 ILE A CA 1
ATOM 1160 C C . ILE A 1 146 ? 16.455 4.287 -20.691 1.00 93.69 146 ILE A C 1
ATOM 1162 O O . ILE A 1 146 ? 16.428 3.701 -19.610 1.00 93.69 146 ILE A O 1
ATOM 1166 N N . ILE A 1 147 ? 16.227 5.599 -20.797 1.00 94.38 147 ILE A N 1
ATOM 1167 C CA . ILE A 1 147 ? 15.900 6.455 -19.647 1.00 94.38 147 ILE A CA 1
ATOM 1168 C C . ILE A 1 147 ? 14.588 6.002 -18.995 1.00 94.38 147 ILE A C 1
ATOM 1170 O O . ILE A 1 147 ? 14.527 5.902 -17.771 1.00 94.38 147 ILE A O 1
ATOM 1174 N N . GLU A 1 148 ? 13.559 5.713 -19.790 1.00 93.06 148 GLU A N 1
ATOM 1175 C CA . GLU A 1 148 ? 12.261 5.236 -19.301 1.00 93.06 148 GLU A CA 1
ATOM 1176 C C . GLU A 1 148 ? 12.381 3.867 -18.624 1.00 93.06 148 GLU A C 1
ATOM 1178 O O . GLU A 1 148 ? 11.962 3.726 -17.478 1.00 93.06 148 GLU A O 1
ATOM 1183 N N . ALA A 1 149 ? 13.061 2.904 -19.255 1.00 92.00 149 ALA A N 1
ATOM 1184 C CA . ALA A 1 149 ? 13.269 1.579 -18.671 1.00 92.00 149 ALA A CA 1
ATOM 1185 C C . ALA A 1 149 ? 14.057 1.615 -17.351 1.00 92.00 149 ALA A C 1
ATOM 1187 O O . ALA A 1 149 ? 13.841 0.779 -16.478 1.00 92.00 149 ALA A O 1
ATOM 1188 N N . LEU A 1 150 ? 14.983 2.567 -17.193 1.00 92.62 150 LEU A N 1
ATOM 1189 C CA . LEU A 1 150 ? 15.677 2.767 -15.922 1.00 92.62 150 LEU A CA 1
ATOM 1190 C C . LEU A 1 150 ? 14.750 3.381 -14.869 1.00 92.62 150 LEU A C 1
ATOM 1192 O O . LEU A 1 150 ? 14.807 2.960 -13.720 1.00 92.62 150 LEU A O 1
ATOM 1196 N N . ARG A 1 151 ? 13.893 4.343 -15.238 1.00 93.50 151 ARG A N 1
ATOM 1197 C CA . ARG A 1 151 ? 12.946 4.989 -14.310 1.00 93.50 151 ARG A CA 1
ATOM 1198 C C . ARG A 1 151 ? 11.909 4.028 -13.746 1.00 93.50 151 ARG A C 1
ATOM 1200 O O . ARG A 1 151 ? 11.644 4.117 -12.556 1.00 93.50 151 ARG A O 1
ATOM 1207 N N . GLU A 1 152 ? 11.410 3.085 -14.543 1.00 88.19 152 GLU A N 1
ATOM 1208 C CA . GLU A 1 152 ? 10.470 2.048 -14.077 1.00 88.19 152 GLU A CA 1
ATOM 1209 C C . GLU A 1 152 ? 11.001 1.222 -12.893 1.00 88.19 152 GLU A C 1
ATOM 1211 O O . GLU A 1 152 ? 10.219 0.653 -12.144 1.00 88.19 152 GLU A O 1
ATOM 1216 N N . VAL A 1 153 ? 12.324 1.137 -12.715 1.00 79.00 153 VAL A N 1
ATOM 1217 C CA . VAL A 1 153 ? 12.943 0.409 -11.594 1.00 79.00 153 VAL A CA 1
ATOM 1218 C C . VAL A 1 153 ? 12.998 1.253 -10.312 1.00 79.00 153 VAL A C 1
ATOM 1220 O O . VAL A 1 153 ? 13.153 0.705 -9.222 1.00 79.00 153 VAL A O 1
ATOM 1223 N N . TYR A 1 154 ? 12.916 2.580 -10.427 1.00 65.00 154 TYR A N 1
ATOM 1224 C CA . TYR A 1 154 ? 13.030 3.511 -9.299 1.00 65.00 154 TYR A CA 1
ATOM 1225 C C . TYR A 1 154 ? 11.679 4.014 -8.765 1.00 65.00 154 TYR A C 1
ATOM 1227 O O . TYR A 1 154 ? 11.677 4.646 -7.706 1.00 65.00 154 TYR A O 1
ATOM 1235 N N . GLU A 1 155 ? 10.578 3.776 -9.482 1.00 57.72 155 GLU A N 1
ATOM 1236 C CA . GLU A 1 155 ? 9.201 4.135 -9.093 1.00 57.72 155 GLU A CA 1
ATOM 1237 C C . GLU A 1 155 ? 8.454 2.948 -8.470 1.00 57.72 155 GLU A C 1
ATOM 1239 O O . GLU A 1 155 ? 7.748 3.184 -7.462 1.00 57.72 155 GLU A O 1
#

pLDDT: mean 83.1, std 16.18, range [46.38, 97.75]

Organism: Acorus calamus (NCBI:txid4465)

InterPro domains:
  IPR000909 Phosphatidylinositol-specific phospholipase C, X domain [PF00388] (115-151)
  IPR001192 Phosphoinositide phospholipase C family [PTHR10336] (8-151)
  IPR011992 EF-hand domain pair [SSF47473] (21-105)
  IPR017946 PLC-like phosphodiesterase, TIM beta/alpha-barrel domain superfamily [G3DSA:3.20.20.190] (110-154)
  IPR017946 PLC-like phosphodiesterase, TIM beta/alpha-barrel domain superfamily [SSF51695] (113-151)

Solvent-accessible surface area (backbone atoms only — not comparable to full-atom values): 9920 Å² total; per-residue (Å²): 127,66,74,56,82,60,67,104,84,44,80,54,74,54,75,76,74,77,85,68,76,53,70,71,55,49,57,50,45,57,76,44,30,56,98,76,32,28,35,26,67,35,46,42,51,39,40,35,77,72,69,62,46,62,91,75,74,63,48,59,67,54,32,40,50,50,48,51,48,53,59,50,66,49,60,80,54,85,83,77,75,94,81,58,88,74,40,33,37,69,73,48,47,56,48,36,66,78,27,89,87,42,56,97,61,70,89,81,70,61,96,76,70,82,86,82,65,64,75,90,80,54,90,73,94,77,80,76,71,44,41,49,74,65,58,96,85,82,49,60,72,40,68,63,44,44,54,50,62,55,46,69,76,77,112